Protein AF-A0A5C9EZN9-F1 (afdb_monomer_lite)

Secondary structure (DSSP, 8-state):
--S-EEEEEE-SSEEEEEEE--TTSSEEEEEEEEB-TTSPBP-GGGT-SEEEEEEHHHHHHHHHHHTTSSSEEEEEEEETTEEEEEEEEESSTT---EEEEETTEEEEE-TTHHHHHHHHHHHHHHHHHHHHHS--GGGSSSS--

Sequence (145 aa):
MTDIHEIAFWEDKTALILRSSSRTLPYIFFTSIRKKENGEWEKPSKKEGKVIKIDLKEIICLLEVLQQELEEWRGYHIYKQESTEIYSHWQDKSKTVFVFEIGDYEINLKFPDTKLLALLLDHILLEKIEYATSGSTESKILNDD

Radius of gyration: 17.39 Å; chains: 1; bounding box: 44×39×54 Å

pLDDT: mean 91.31, std 13.07, range [40.94, 98.62]

Foldseek 3Di:
DDQKDWDKDDDPFKIWIWIDPGLQAQWIKIWMWTQDPVRDIFDVVVVGTDIDIAGLVNLVQQLCQLVVVDQKDWDWDADPNDIWIWIWHQPDPVSQWIWTDTRPGIDTDGPPRSVVSNVVSVVSSVSSVVNNVDDPPPPPPPPDD

Structure (mmCIF, N/CA/C/O backbone):
data_AF-A0A5C9EZN9-F1
#
_entry.id   AF-A0A5C9EZN9-F1
#
loop_
_atom_site.group_PDB
_atom_site.id
_atom_site.type_symbol
_atom_site.label_atom_id
_atom_site.label_alt_id
_atom_site.label_comp_id
_atom_site.label_asym_id
_atom_site.label_entity_id
_atom_site.label_seq_id
_atom_site.pdbx_PDB_ins_code
_atom_site.Cartn_x
_atom_site.Cartn_y
_atom_site.Cartn_z
_atom_site.occupancy
_atom_site.B_iso_or_equiv
_atom_site.auth_seq_id
_atom_site.auth_comp_id
_atom_site.auth_asym_id
_atom_site.auth_atom_id
_atom_site.pdbx_PDB_model_num
ATOM 1 N N . MET A 1 1 ? -3.017 5.053 -23.101 1.00 62.22 1 MET A N 1
ATOM 2 C CA . MET A 1 1 ? -2.540 4.846 -21.719 1.00 62.22 1 MET A CA 1
ATOM 3 C C . MET A 1 1 ? -2.371 6.206 -21.072 1.00 62.22 1 MET A C 1
ATOM 5 O O . MET A 1 1 ? -1.922 7.125 -21.749 1.00 62.22 1 MET A O 1
ATOM 9 N N . THR A 1 2 ? -2.833 6.362 -19.838 1.00 76.44 2 THR A N 1
ATOM 10 C CA . THR A 1 2 ? -2.729 7.603 -19.060 1.00 76.44 2 THR A CA 1
ATOM 11 C C . THR A 1 2 ? -1.392 7.626 -18.330 1.00 76.44 2 THR A C 1
ATOM 13 O O . THR A 1 2 ? -0.998 6.602 -17.803 1.00 76.44 2 THR A O 1
ATOM 16 N N . ASP A 1 3 ? -0.711 8.770 -18.262 1.00 86.50 3 ASP A N 1
ATOM 17 C CA . ASP A 1 3 ? 0.573 8.882 -17.538 1.00 86.50 3 ASP A CA 1
ATOM 18 C C . ASP A 1 3 ? 0.403 8.842 -16.005 1.00 86.50 3 ASP A C 1
ATOM 20 O O . ASP A 1 3 ? 1.346 8.604 -15.256 1.00 86.50 3 ASP A O 1
ATOM 24 N N . ILE A 1 4 ? -0.817 9.100 -15.529 1.00 94.06 4 ILE A N 1
ATOM 25 C CA . ILE A 1 4 ? -1.136 9.242 -14.111 1.00 94.06 4 ILE A CA 1
ATOM 26 C C . ILE A 1 4 ? -2.196 8.215 -13.731 1.00 94.06 4 ILE A C 1
ATOM 28 O O . ILE A 1 4 ? -3.212 8.077 -14.416 1.00 94.06 4 ILE A O 1
ATOM 32 N N . HIS A 1 5 ? -1.979 7.558 -12.595 1.00 95.75 5 HIS A N 1
ATOM 33 C CA . HIS A 1 5 ? -2.958 6.701 -11.938 1.00 95.75 5 HIS A CA 1
ATOM 34 C C . HIS A 1 5 ? -3.210 7.212 -10.524 1.00 95.75 5 HIS A C 1
ATOM 36 O O . HIS A 1 5 ? -2.262 7.478 -9.784 1.00 95.75 5 HIS A O 1
ATOM 42 N N . GLU A 1 6 ? -4.478 7.330 -10.143 1.00 97.00 6 GLU A N 1
ATOM 43 C CA . GLU A 1 6 ? -4.879 7.657 -8.779 1.00 97.00 6 GLU A CA 1
ATOM 44 C C . GLU A 1 6 ? -6.148 6.883 -8.422 1.00 97.00 6 GLU A C 1
ATOM 46 O O . GLU A 1 6 ? -7.125 6.906 -9.172 1.00 97.00 6 GLU A O 1
ATOM 51 N N . ILE A 1 7 ? -6.123 6.184 -7.290 1.00 97.56 7 ILE A N 1
ATOM 52 C CA . ILE A 1 7 ? -7.295 5.516 -6.727 1.00 97.56 7 ILE A CA 1
ATOM 53 C C . ILE A 1 7 ? -7.242 5.579 -5.203 1.00 97.56 7 ILE A C 1
ATOM 55 O O . ILE A 1 7 ? -6.163 5.569 -4.611 1.00 97.56 7 ILE A O 1
ATOM 59 N N . ALA A 1 8 ? -8.411 5.638 -4.574 1.00 97.69 8 ALA A N 1
ATOM 60 C CA . ALA A 1 8 ? -8.549 5.639 -3.127 1.00 97.69 8 ALA A CA 1
ATOM 61 C C . ALA A 1 8 ? -9.396 4.446 -2.676 1.00 97.69 8 ALA A C 1
ATOM 63 O O . ALA A 1 8 ? -10.482 4.219 -3.210 1.00 97.69 8 ALA A O 1
ATOM 64 N N . PHE A 1 9 ? -8.895 3.725 -1.679 1.00 98.00 9 PHE A N 1
ATOM 65 C CA . PHE A 1 9 ? -9.578 2.655 -0.963 1.00 98.00 9 PHE A CA 1
ATOM 66 C C . PHE A 1 9 ? -10.041 3.203 0.385 1.00 98.00 9 PHE A C 1
ATOM 68 O O . PHE A 1 9 ? -9.248 3.824 1.099 1.00 98.00 9 PHE A O 1
ATOM 75 N N . TRP A 1 10 ? -11.316 3.012 0.717 1.00 96.50 10 TRP A N 1
ATOM 76 C CA . TRP A 1 10 ? -11.958 3.652 1.865 1.00 96.50 10 TRP A CA 1
ATOM 77 C C . TRP A 1 10 ? -12.545 2.612 2.812 1.00 96.50 10 TRP A C 1
ATOM 79 O O . TRP A 1 10 ? -13.429 1.858 2.424 1.00 96.50 10 TRP A O 1
ATOM 89 N N . GLU A 1 11 ? -12.122 2.664 4.070 1.00 93.56 11 GLU A N 1
ATOM 90 C CA . GLU A 1 11 ? -12.768 1.998 5.199 1.00 93.56 11 GLU A CA 1
ATOM 91 C C . GLU A 1 11 ? -13.486 3.046 6.079 1.00 93.56 11 GLU A C 1
ATOM 93 O O . GLU A 1 11 ? -13.466 4.248 5.802 1.00 93.56 11 GLU A O 1
ATOM 98 N N . ASP A 1 12 ? -14.144 2.620 7.163 1.00 92.44 12 ASP A N 1
ATOM 99 C CA . ASP A 1 12 ? -14.922 3.529 8.031 1.00 92.44 12 ASP A CA 1
ATOM 100 C C . ASP A 1 12 ? -14.063 4.641 8.672 1.00 92.44 12 ASP A C 1
ATOM 102 O O . ASP A 1 12 ? -14.500 5.788 8.826 1.00 92.44 12 ASP A O 1
ATOM 106 N N . LYS A 1 13 ? -12.819 4.303 9.040 1.00 95.44 13 LYS A N 1
ATOM 107 C CA . LYS A 1 13 ? -11.919 5.189 9.797 1.00 95.44 13 LYS A CA 1
ATOM 108 C C . LYS A 1 13 ? -10.582 5.460 9.131 1.00 95.44 13 LYS A C 1
ATOM 110 O O . LYS A 1 13 ? -9.904 6.388 9.563 1.00 95.44 13 LYS A O 1
ATOM 115 N N . THR A 1 14 ? -10.195 4.692 8.123 1.00 97.00 14 THR A N 1
ATOM 116 C CA . THR A 1 14 ? -8.916 4.840 7.425 1.00 97.00 14 THR A CA 1
ATOM 117 C C . THR A 1 14 ? -9.129 4.787 5.922 1.00 97.00 14 THR A C 1
ATOM 119 O O . THR A 1 14 ? -10.108 4.228 5.433 1.00 97.00 14 THR A O 1
ATOM 122 N N . ALA A 1 15 ? -8.240 5.432 5.179 1.00 97.69 15 ALA A N 1
ATOM 123 C CA . ALA A 1 15 ? -8.241 5.382 3.730 1.00 97.69 15 ALA A CA 1
ATOM 124 C C . ALA A 1 15 ? -6.811 5.332 3.212 1.00 97.69 15 ALA A C 1
ATOM 126 O O . ALA A 1 15 ? -5.915 5.959 3.783 1.00 97.69 15 ALA A O 1
ATOM 127 N N . LEU A 1 16 ? -6.630 4.608 2.113 1.00 98.25 16 LEU A N 1
ATOM 128 C CA . LEU A 1 16 ? -5.367 4.450 1.413 1.00 98.25 16 LEU A CA 1
ATOM 129 C C . LEU A 1 16 ? -5.522 4.990 -0.001 1.00 98.25 16 LEU A C 1
ATOM 131 O O . LEU A 1 16 ? -6.366 4.532 -0.765 1.00 98.25 16 LEU A O 1
ATOM 135 N N . ILE A 1 17 ? -4.678 5.941 -0.369 1.00 98.12 17 ILE A N 1
ATOM 136 C CA . ILE A 1 17 ? -4.661 6.542 -1.697 1.00 98.12 17 ILE A CA 1
ATOM 137 C C . ILE A 1 17 ? -3.383 6.091 -2.394 1.00 98.12 17 ILE A C 1
ATOM 139 O O . ILE A 1 17 ? -2.282 6.402 -1.938 1.00 98.12 17 ILE A O 1
ATOM 143 N N . LEU A 1 18 ? -3.532 5.370 -3.503 1.00 98.31 18 LEU A N 1
ATOM 144 C CA . LEU A 1 18 ? -2.443 5.019 -4.408 1.00 98.31 18 LEU A CA 1
ATOM 145 C C . LEU A 1 18 ? -2.326 6.107 -5.468 1.00 98.31 18 LEU A C 1
ATOM 147 O O . LEU A 1 18 ? -3.309 6.423 -6.139 1.00 98.31 18 LEU A O 1
ATOM 151 N N . ARG A 1 19 ? -1.114 6.626 -5.679 1.00 97.88 19 ARG A N 1
ATOM 152 C CA . ARG A 1 19 ? -0.820 7.568 -6.762 1.00 97.88 19 ARG A CA 1
ATOM 153 C C . ARG A 1 19 ? 0.458 7.201 -7.514 1.00 97.88 19 ARG A C 1
ATOM 155 O O . ARG A 1 19 ? 1.547 7.213 -6.946 1.00 97.88 19 ARG A O 1
ATOM 162 N N . SER A 1 20 ? 0.344 6.972 -8.818 1.00 97.12 20 SER A N 1
ATOM 163 C CA . SER A 1 20 ? 1.464 7.005 -9.766 1.00 97.12 20 SER A CA 1
ATOM 164 C C . SER A 1 20 ? 1.412 8.333 -10.513 1.00 97.12 20 SER A C 1
ATOM 166 O O . SER A 1 20 ? 0.474 8.576 -11.266 1.00 97.12 20 SER A O 1
ATOM 168 N N . SER A 1 21 ? 2.377 9.223 -10.275 1.00 93.38 21 SER A N 1
ATOM 169 C CA . SER A 1 21 ? 2.378 10.578 -10.849 1.00 93.38 21 SER A CA 1
ATOM 170 C C . SER A 1 21 ? 2.985 10.678 -12.248 1.00 93.38 21 SER A C 1
ATOM 172 O O . SER A 1 21 ? 2.854 11.725 -12.872 1.00 93.38 21 SER A O 1
ATOM 174 N N . SER A 1 22 ? 3.702 9.645 -12.689 1.00 93.06 22 SER A N 1
ATOM 175 C CA . SER A 1 22 ? 4.206 9.496 -14.055 1.00 93.06 22 SER A CA 1
ATOM 176 C C . SER A 1 22 ? 4.665 8.055 -14.281 1.00 93.06 22 SER A C 1
ATOM 178 O O . SER A 1 22 ? 5.192 7.414 -13.359 1.00 93.06 22 SER A O 1
ATOM 180 N N . ARG A 1 23 ? 4.540 7.568 -15.514 1.00 91.25 23 ARG A N 1
ATOM 181 C CA . ARG A 1 23 ? 5.064 6.268 -15.956 1.00 91.25 23 ARG A CA 1
ATOM 182 C C . ARG A 1 23 ? 6.591 6.202 -15.998 1.00 91.25 23 ARG A C 1
ATOM 184 O O . ARG A 1 23 ? 7.161 5.127 -15.872 1.00 91.25 23 ARG A O 1
ATOM 191 N N . THR A 1 24 ? 7.264 7.347 -16.126 1.00 92.50 24 THR A N 1
ATOM 192 C CA . THR A 1 24 ? 8.737 7.430 -16.224 1.00 92.50 24 THR A CA 1
ATOM 193 C C . THR A 1 24 ? 9.435 7.509 -14.865 1.00 92.50 24 THR A C 1
ATOM 195 O O . THR A 1 24 ? 10.661 7.461 -14.789 1.00 92.50 24 THR A O 1
ATOM 198 N N . LEU A 1 25 ? 8.675 7.615 -13.771 1.00 94.50 25 LEU A N 1
ATOM 199 C CA . LEU A 1 25 ? 9.213 7.598 -12.413 1.00 94.50 25 LEU A CA 1
ATOM 200 C C . LEU A 1 25 ? 9.156 6.171 -11.845 1.00 94.50 25 LEU A C 1
ATOM 202 O O . LEU A 1 25 ? 8.064 5.598 -11.793 1.00 94.50 25 LEU A O 1
ATOM 206 N N . PRO A 1 26 ? 10.272 5.599 -11.347 1.00 96.06 26 PRO A N 1
ATOM 207 C CA . PRO A 1 26 ? 10.350 4.200 -10.911 1.00 96.06 26 PRO A CA 1
ATOM 208 C C . PRO A 1 26 ? 9.792 3.985 -9.491 1.00 96.06 26 PRO A C 1
ATOM 210 O O . PRO A 1 26 ? 10.374 3.274 -8.675 1.00 96.06 26 PRO A O 1
ATOM 213 N N . TYR A 1 27 ? 8.696 4.666 -9.157 1.00 97.00 27 TYR A N 1
ATOM 214 C CA . TYR A 1 27 ? 8.033 4.584 -7.861 1.00 97.00 27 TYR A CA 1
ATOM 215 C C . TYR A 1 27 ? 6.574 5.048 -7.936 1.00 97.00 27 TYR A C 1
ATOM 217 O O . TYR A 1 27 ? 6.179 5.762 -8.863 1.00 97.00 27 TYR A O 1
ATOM 225 N N . ILE A 1 28 ? 5.788 4.671 -6.931 1.00 98.00 28 ILE A N 1
ATOM 226 C CA . ILE A 1 28 ? 4.460 5.224 -6.632 1.00 98.00 28 ILE A CA 1
ATOM 227 C C . ILE A 1 28 ? 4.458 5.878 -5.250 1.00 98.00 28 ILE A C 1
ATOM 229 O O . ILE A 1 28 ? 5.435 5.789 -4.506 1.00 98.00 28 ILE A O 1
ATOM 233 N N . PHE A 1 29 ? 3.351 6.521 -4.896 1.00 97.88 29 PHE A N 1
ATOM 234 C CA . PHE A 1 29 ? 3.073 6.960 -3.538 1.00 97.88 29 PHE A CA 1
ATOM 235 C C . PHE A 1 29 ? 1.860 6.232 -2.978 1.00 97.88 29 PHE A C 1
ATOM 237 O O . PHE A 1 29 ? 0.835 6.126 -3.653 1.00 97.88 29 PHE A O 1
ATOM 244 N N . PHE A 1 30 ? 1.965 5.821 -1.719 1.00 98.00 30 PHE A N 1
ATOM 245 C CA . PHE A 1 30 ? 0.803 5.563 -0.882 1.00 98.00 30 PHE A CA 1
ATOM 246 C C . PHE A 1 30 ? 0.627 6.709 0.099 1.00 98.00 30 PHE A C 1
ATOM 248 O O . PHE A 1 30 ? 1.591 7.182 0.703 1.00 98.00 30 PHE A O 1
ATOM 255 N N . THR A 1 31 ? -0.613 7.153 0.249 1.00 97.50 31 THR A N 1
ATOM 256 C CA . THR A 1 31 ? -1.018 8.097 1.285 1.00 97.50 31 THR A CA 1
ATOM 257 C C . THR A 1 31 ? -2.083 7.450 2.149 1.00 97.50 31 THR A C 1
ATOM 259 O O . THR A 1 31 ? -3.159 7.143 1.644 1.00 97.50 31 THR A O 1
ATOM 262 N N . SER A 1 32 ? -1.800 7.281 3.435 1.00 97.44 32 SER A N 1
ATOM 263 C CA . SER A 1 32 ? -2.783 6.855 4.426 1.00 97.44 32 SER A CA 1
ATOM 264 C C . SER A 1 32 ? -3.299 8.054 5.207 1.00 97.44 32 SER A C 1
ATOM 266 O O . SER A 1 32 ? -2.523 8.910 5.637 1.00 97.44 32 SER A O 1
ATOM 268 N N . ILE A 1 33 ? -4.613 8.116 5.385 1.00 97.50 33 ILE A N 1
ATOM 269 C CA . ILE A 1 33 ? -5.300 9.125 6.197 1.00 97.50 33 ILE A CA 1
ATOM 270 C C . ILE A 1 33 ? -6.312 8.437 7.103 1.00 97.50 33 ILE A C 1
ATOM 272 O O . ILE A 1 33 ? -6.852 7.387 6.752 1.00 97.50 33 ILE A O 1
ATOM 276 N N . ARG A 1 34 ? -6.612 9.046 8.250 1.00 97.12 34 ARG A N 1
ATOM 277 C CA . ARG A 1 34 ? -7.693 8.588 9.131 1.00 97.12 34 ARG A CA 1
ATOM 278 C C . ARG A 1 34 ? -8.747 9.654 9.381 1.00 97.12 34 ARG A C 1
ATOM 280 O O . ARG A 1 34 ? -8.535 10.855 9.194 1.00 97.12 34 ARG A O 1
ATOM 287 N N . LYS A 1 35 ? -9.914 9.190 9.807 1.00 96.19 35 LYS A N 1
ATOM 288 C CA . LYS A 1 35 ? -11.012 10.023 10.276 1.00 96.19 35 LYS A CA 1
ATOM 289 C C . LYS A 1 35 ? -10.731 10.445 11.716 1.00 96.19 35 LYS A C 1
ATOM 291 O O . LYS A 1 35 ? -10.449 9.614 12.575 1.00 96.19 35 LYS A O 1
ATOM 296 N N . LYS A 1 36 ? -10.793 11.746 11.973 1.00 94.69 36 LYS A N 1
ATOM 297 C CA . LYS A 1 36 ? -10.593 12.349 13.293 1.00 94.69 36 LYS A CA 1
ATOM 298 C C . LYS A 1 36 ? -11.824 12.144 14.172 1.00 94.69 36 LYS A C 1
ATOM 300 O O . LYS A 1 36 ? -12.913 11.846 13.685 1.00 94.69 36 LYS A O 1
ATOM 305 N N . GLU A 1 37 ? -11.672 12.404 15.468 1.00 93.31 37 GLU A N 1
ATOM 306 C CA . GLU A 1 37 ? -12.768 12.329 16.448 1.00 93.31 37 GLU A CA 1
ATOM 307 C C . GLU A 1 37 ? -13.953 13.242 16.101 1.00 93.31 37 GLU A C 1
ATOM 309 O O . GLU A 1 37 ? -15.103 12.898 16.357 1.00 93.31 37 GLU A O 1
ATOM 314 N N . ASN A 1 38 ? -13.688 14.385 15.458 1.00 93.00 38 ASN A N 1
ATOM 315 C CA . ASN A 1 38 ? -14.719 15.318 14.998 1.00 93.00 38 ASN A CA 1
ATOM 316 C C . ASN A 1 38 ? -15.442 14.858 13.712 1.00 93.00 38 ASN A C 1
ATOM 318 O O . ASN A 1 38 ? -16.291 15.583 13.197 1.00 93.00 38 ASN A O 1
ATOM 322 N N . GLY A 1 39 ? -15.098 13.685 13.172 1.00 92.19 39 GLY A N 1
ATOM 323 C CA . GLY A 1 39 ? -15.670 13.116 11.954 1.00 92.19 39 GLY A CA 1
ATOM 324 C C . GLY A 1 39 ? -15.051 13.617 10.646 1.00 92.19 39 GLY A C 1
ATOM 325 O O . GLY A 1 39 ? -15.398 13.092 9.587 1.00 92.19 39 GLY A O 1
ATOM 326 N N . GLU A 1 40 ? -14.133 14.586 10.687 1.00 94.88 40 GLU A N 1
ATOM 327 C CA . GLU A 1 40 ? -13.409 15.054 9.504 1.00 94.88 40 GLU A CA 1
ATOM 328 C C . GLU A 1 40 ? -12.257 14.112 9.142 1.00 94.88 40 GLU A C 1
ATOM 330 O O . GLU A 1 40 ? -11.570 13.581 10.011 1.00 94.88 40 GLU A O 1
ATOM 335 N N . TRP A 1 41 ? -11.985 13.958 7.848 1.00 95.88 41 TRP A N 1
ATOM 336 C CA . TRP A 1 41 ? -10.786 13.268 7.381 1.00 95.88 41 TRP A CA 1
ATOM 337 C C . TRP A 1 41 ? -9.543 14.145 7.524 1.00 95.88 41 TRP A C 1
ATOM 339 O O . TRP A 1 41 ? -9.585 15.362 7.297 1.00 95.88 41 TRP A O 1
ATOM 349 N N . GLU A 1 42 ? -8.426 13.516 7.872 1.00 97.06 42 GLU A N 1
ATOM 350 C CA . GLU A 1 42 ? -7.105 14.120 7.756 1.00 97.06 42 GLU A CA 1
ATOM 351 C C . GLU A 1 42 ? -6.828 14.610 6.331 1.00 97.06 42 GLU A C 1
ATOM 353 O O . GLU A 1 42 ? -7.248 14.017 5.335 1.00 97.06 42 GLU A O 1
ATOM 358 N N . LYS A 1 43 ? -6.127 15.741 6.235 1.00 92.69 43 LYS A N 1
ATOM 359 C CA . LYS A 1 43 ? -5.797 16.398 4.972 1.00 92.69 43 LYS A CA 1
ATOM 360 C C . LYS A 1 43 ? -4.280 16.413 4.785 1.00 92.69 43 LYS A C 1
ATOM 362 O O . LYS A 1 43 ? -3.605 17.178 5.481 1.00 92.69 43 LYS A O 1
ATOM 367 N N . PRO A 1 44 ? -3.738 15.705 3.777 1.00 87.25 44 PRO A N 1
ATOM 368 C CA . PRO A 1 44 ? -2.311 15.763 3.450 1.00 87.25 44 PRO A CA 1
ATOM 369 C C . PRO A 1 44 ? -1.802 17.190 3.199 1.00 87.25 44 PRO A C 1
ATOM 371 O O . PRO A 1 44 ? -0.685 17.539 3.575 1.00 87.25 44 PRO A O 1
ATOM 374 N N . SER A 1 45 ? -2.656 18.074 2.666 1.00 86.81 45 SER A N 1
ATOM 375 C CA . SER A 1 45 ? -2.348 19.502 2.476 1.00 86.81 45 SER A CA 1
ATOM 376 C C . SER A 1 45 ? -2.083 20.270 3.777 1.00 86.81 45 SER A C 1
ATOM 378 O O . SER A 1 45 ? -1.447 21.322 3.748 1.00 86.81 45 SER A O 1
ATOM 380 N N . LYS A 1 46 ? -2.535 19.748 4.921 1.00 89.81 46 LYS A N 1
ATOM 381 C CA . LYS A 1 46 ? -2.267 20.277 6.265 1.00 89.81 46 LYS A CA 1
ATOM 382 C C . LYS A 1 46 ? -1.158 19.512 6.999 1.00 89.81 46 LYS A C 1
ATOM 384 O O . LYS A 1 46 ? -0.989 19.725 8.194 1.00 89.81 46 LYS A O 1
ATOM 389 N N . LYS A 1 47 ? -0.382 18.678 6.291 1.00 88.38 47 LYS A N 1
ATOM 390 C CA . LYS A 1 47 ? 0.633 17.767 6.857 1.00 88.38 47 LYS A CA 1
ATOM 391 C C . LYS A 1 47 ? 0.048 16.711 7.805 1.00 88.38 47 LYS A C 1
ATOM 393 O O . LYS A 1 47 ? 0.712 16.296 8.748 1.00 88.38 47 LYS A O 1
ATOM 398 N N . GLU A 1 48 ? -1.193 16.308 7.560 1.00 92.50 48 GLU A N 1
ATOM 399 C CA . GLU A 1 48 ? -1.852 15.209 8.269 1.00 92.50 48 GLU A CA 1
ATOM 400 C C . GLU A 1 48 ? -1.788 13.929 7.421 1.00 92.50 48 GLU A C 1
ATOM 402 O O . GLU A 1 48 ? -1.601 14.007 6.203 1.00 92.50 48 GLU A O 1
ATOM 407 N N . GLY A 1 49 ? -1.962 12.764 8.043 1.00 94.12 49 GLY A N 1
ATOM 408 C CA . GLY A 1 49 ? -1.764 11.479 7.379 1.00 94.12 49 GLY A CA 1
ATOM 409 C C . GLY A 1 49 ? -0.289 11.102 7.227 1.00 94.12 49 GLY A C 1
ATOM 410 O O . GLY A 1 49 ? 0.622 11.775 7.722 1.00 94.12 49 GLY A O 1
ATOM 411 N N . LYS A 1 50 ? -0.047 10.018 6.495 1.00 94.75 50 LYS A N 1
ATOM 412 C CA . LYS A 1 50 ? 1.289 9.501 6.203 1.00 94.75 50 LYS A CA 1
ATOM 413 C C . LYS A 1 50 ? 1.438 9.254 4.712 1.00 94.75 50 LYS A C 1
ATOM 415 O O . LYS A 1 50 ? 0.615 8.575 4.110 1.00 94.75 50 LYS A O 1
ATOM 420 N N . VAL A 1 51 ? 2.500 9.798 4.123 1.00 94.88 51 VAL A N 1
ATOM 421 C CA . VAL A 1 51 ? 2.850 9.582 2.715 1.00 94.88 51 VAL A CA 1
ATOM 422 C C . VAL A 1 51 ? 4.165 8.822 2.658 1.00 94.88 51 VAL A C 1
ATOM 424 O O . VAL A 1 51 ? 5.151 9.257 3.256 1.00 94.88 51 VAL A O 1
ATOM 427 N N . ILE A 1 52 ? 4.188 7.719 1.920 1.00 95.12 52 ILE A N 1
ATOM 428 C CA . ILE A 1 52 ? 5.397 6.947 1.631 1.00 95.12 52 ILE A CA 1
ATOM 429 C C . ILE A 1 52 ? 5.566 6.792 0.125 1.00 95.12 52 ILE A C 1
ATOM 431 O O . ILE A 1 52 ? 4.593 6.727 -0.629 1.00 95.12 52 ILE A O 1
ATOM 435 N N . LYS A 1 53 ? 6.821 6.747 -0.310 1.00 96.62 53 LYS A N 1
ATOM 436 C CA . LYS A 1 53 ? 7.192 6.410 -1.683 1.00 96.62 53 LYS A CA 1
ATOM 437 C C . LYS A 1 53 ? 7.427 4.905 -1.731 1.00 96.62 53 LYS A C 1
ATOM 439 O O . LYS A 1 53 ? 8.154 4.433 -0.882 1.00 96.62 53 LYS A O 1
ATOM 444 N N . ILE A 1 54 ? 6.884 4.184 -2.699 1.00 97.81 54 ILE A N 1
ATOM 445 C CA . ILE A 1 54 ? 7.134 2.745 -2.877 1.00 97.81 54 ILE A CA 1
ATOM 446 C C . ILE A 1 54 ? 7.914 2.548 -4.170 1.00 97.81 54 ILE A C 1
ATOM 448 O O . ILE A 1 54 ? 7.466 3.007 -5.225 1.00 97.81 54 ILE A O 1
ATOM 452 N N . ASP A 1 55 ? 9.078 1.909 -4.095 1.00 96.94 55 ASP A N 1
ATOM 453 C CA . ASP A 1 55 ? 9.881 1.578 -5.276 1.00 96.94 55 ASP A CA 1
ATOM 454 C C . ASP A 1 55 ? 9.414 0.290 -5.981 1.00 96.94 55 ASP A C 1
ATOM 456 O O . ASP A 1 55 ? 8.528 -0.419 -5.510 1.00 96.94 55 ASP A O 1
ATOM 460 N N . LEU A 1 56 ? 9.996 -0.023 -7.144 1.00 97.88 56 LEU A N 1
ATOM 461 C CA . LEU A 1 56 ? 9.589 -1.195 -7.932 1.00 97.88 56 LEU A CA 1
ATOM 462 C C . LEU A 1 56 ? 9.748 -2.527 -7.183 1.00 97.88 56 LEU A C 1
ATOM 464 O O . LEU A 1 56 ? 8.944 -3.432 -7.388 1.00 97.88 56 LEU A O 1
ATOM 468 N N . LYS A 1 57 ? 10.769 -2.666 -6.329 1.00 98.12 57 LYS A N 1
ATOM 469 C CA . LYS A 1 57 ? 11.003 -3.907 -5.576 1.00 98.12 57 LYS A CA 1
ATOM 470 C C . LYS A 1 57 ? 9.976 -4.060 -4.466 1.00 98.12 57 LYS A C 1
ATOM 472 O O . LYS A 1 57 ? 9.482 -5.157 -4.242 1.00 98.12 57 LYS A O 1
ATOM 477 N N . GLU A 1 58 ? 9.625 -2.962 -3.811 1.00 98.38 58 GLU A N 1
ATOM 478 C CA . GLU A 1 58 ? 8.570 -2.947 -2.802 1.00 98.38 58 GLU A CA 1
ATOM 479 C C . GLU A 1 58 ? 7.194 -3.227 -3.427 1.00 98.38 58 GLU A C 1
ATOM 481 O O . GLU A 1 58 ? 6.409 -3.963 -2.836 1.00 98.38 58 GLU A O 1
ATOM 486 N N . ILE A 1 59 ? 6.920 -2.740 -4.649 1.00 98.44 59 ILE A N 1
ATOM 487 C CA . ILE A 1 59 ? 5.709 -3.125 -5.401 1.00 98.44 59 ILE A CA 1
ATOM 488 C C . ILE A 1 59 ? 5.669 -4.643 -5.626 1.00 98.44 59 ILE A C 1
ATOM 490 O O . ILE A 1 59 ? 4.626 -5.251 -5.399 1.00 98.44 59 ILE A O 1
ATOM 494 N N . ILE A 1 60 ? 6.787 -5.257 -6.036 1.00 98.62 60 ILE A N 1
ATOM 495 C CA . ILE A 1 60 ? 6.877 -6.718 -6.206 1.00 98.62 60 ILE A CA 1
ATOM 496 C C . ILE A 1 60 ? 6.559 -7.422 -4.885 1.00 98.62 60 ILE A C 1
ATOM 498 O O . ILE A 1 60 ? 5.688 -8.282 -4.859 1.00 98.62 60 ILE A O 1
ATOM 502 N N . CYS A 1 61 ? 7.182 -7.024 -3.773 1.00 98.62 61 CYS A N 1
ATOM 503 C CA . CYS A 1 61 ? 6.906 -7.641 -2.475 1.00 98.62 61 CYS A CA 1
ATOM 504 C C . CYS A 1 61 ? 5.426 -7.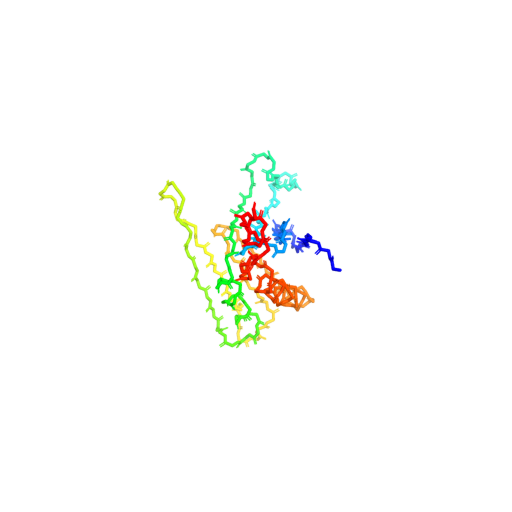549 -2.068 1.00 98.62 61 CYS A C 1
ATOM 506 O O . CYS A 1 61 ? 4.863 -8.522 -1.572 1.00 98.62 61 CYS A O 1
ATOM 508 N N . LEU A 1 62 ? 4.781 -6.403 -2.303 1.00 98.25 62 LEU A N 1
ATOM 509 C CA . LEU A 1 62 ? 3.348 -6.241 -2.043 1.00 98.25 62 LEU A CA 1
ATOM 510 C C . LEU A 1 62 ? 2.496 -7.151 -2.934 1.00 98.25 62 LEU A C 1
ATOM 512 O O . LEU A 1 62 ? 1.518 -7.728 -2.457 1.00 98.25 62 LEU A O 1
ATOM 516 N N . LEU A 1 63 ? 2.861 -7.295 -4.212 1.00 98.56 63 LEU A N 1
ATOM 517 C CA . LEU A 1 63 ? 2.189 -8.205 -5.140 1.00 98.56 63 LEU A CA 1
ATOM 518 C C . LEU A 1 63 ? 2.306 -9.660 -4.686 1.00 98.56 63 LEU A C 1
ATOM 520 O O . LEU A 1 63 ? 1.290 -10.347 -4.675 1.00 98.56 63 LEU A O 1
ATOM 524 N N . GLU A 1 64 ? 3.482 -10.106 -4.248 1.00 98.38 64 GLU A N 1
ATOM 525 C CA . GLU A 1 64 ? 3.693 -11.471 -3.744 1.00 98.38 64 GLU A CA 1
ATOM 526 C C . GLU A 1 64 ? 2.799 -11.775 -2.526 1.00 98.38 64 GLU A C 1
ATOM 528 O O . GLU A 1 64 ? 2.214 -12.855 -2.431 1.00 98.38 64 GLU A O 1
ATOM 533 N N . VAL A 1 65 ? 2.604 -10.809 -1.616 1.00 98.19 65 VAL A N 1
ATOM 534 C CA . VAL A 1 65 ? 1.660 -10.977 -0.495 1.00 98.19 65 VAL A CA 1
ATOM 535 C C . VAL A 1 65 ? 0.212 -10.982 -0.992 1.00 98.19 65 VAL A C 1
ATOM 537 O O . VAL A 1 65 ? -0.563 -11.865 -0.624 1.00 98.19 65 VAL A O 1
ATOM 540 N N . LEU A 1 66 ? -0.183 -10.046 -1.860 1.00 97.56 66 LEU A N 1
ATOM 541 C CA . LEU A 1 66 ? -1.546 -9.968 -2.414 1.00 97.56 66 LEU A CA 1
ATOM 542 C C . LEU A 1 66 ? -1.933 -11.208 -3.235 1.00 97.56 66 LEU A C 1
ATOM 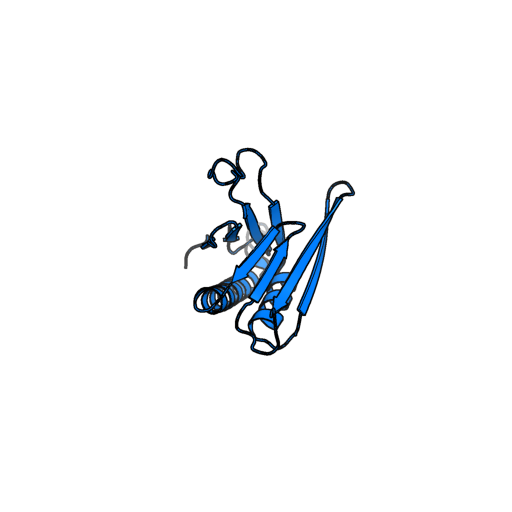544 O O . LEU A 1 66 ? -3.094 -11.619 -3.226 1.00 97.56 66 LEU A O 1
ATOM 548 N N . GLN A 1 67 ? -0.971 -11.806 -3.935 1.00 95.94 67 GLN A N 1
ATOM 549 C CA . GLN A 1 67 ? -1.127 -13.045 -4.700 1.00 95.94 67 GLN A CA 1
ATOM 550 C C . GLN A 1 67 ? -1.008 -14.296 -3.825 1.00 95.94 67 GLN A C 1
ATOM 552 O O . GLN A 1 67 ? -1.294 -15.392 -4.296 1.00 95.94 67 GLN A O 1
ATOM 557 N N . GLN A 1 68 ? -0.723 -14.116 -2.532 1.00 94.50 68 GLN A N 1
ATOM 558 C CA . GLN A 1 68 ? -0.639 -15.164 -1.519 1.00 94.50 68 GLN A CA 1
ATOM 559 C C . GLN A 1 68 ? 0.567 -16.105 -1.667 1.00 94.50 68 GLN A C 1
ATOM 561 O O . GLN A 1 68 ? 0.557 -17.179 -1.056 1.00 94.50 68 GLN A O 1
ATOM 566 N N . GLU A 1 69 ? 1.587 -15.678 -2.413 1.00 96.19 69 GLU A N 1
ATOM 567 C CA . GLU A 1 69 ? 2.883 -16.349 -2.579 1.00 96.19 69 GLU A CA 1
ATOM 568 C C . GLU A 1 69 ? 3.801 -16.107 -1.367 1.00 96.19 69 GLU A C 1
ATOM 570 O O . GLU A 1 69 ? 4.587 -16.973 -0.980 1.00 96.19 69 GLU A O 1
ATOM 575 N N . LEU A 1 70 ? 3.634 -14.960 -0.696 1.00 95.38 70 LEU A N 1
ATOM 576 C CA . LEU A 1 70 ? 4.198 -14.672 0.624 1.00 95.38 70 LEU A CA 1
ATOM 577 C C . LEU A 1 70 ? 3.086 -14.520 1.668 1.00 95.38 70 LEU A C 1
ATOM 579 O O . LEU A 1 70 ? 2.018 -13.971 1.395 1.00 95.38 70 LEU A O 1
ATOM 583 N N . GLU A 1 71 ? 3.338 -14.995 2.890 1.00 94.69 71 GLU A N 1
ATOM 584 C CA . GLU A 1 71 ? 2.405 -14.802 4.010 1.00 94.69 71 GLU A CA 1
ATOM 585 C C . GLU A 1 71 ? 2.363 -13.336 4.453 1.00 94.69 71 GLU A C 1
ATOM 587 O O . GLU A 1 71 ? 1.294 -12.790 4.736 1.00 94.69 71 GLU A O 1
ATOM 592 N N . GLU A 1 72 ? 3.536 -12.705 4.485 1.00 97.31 72 GLU A N 1
ATOM 593 C CA . GLU A 1 72 ? 3.724 -11.336 4.929 1.00 97.31 72 GLU A CA 1
ATOM 594 C C . GLU A 1 72 ? 5.005 -10.718 4.351 1.00 97.31 72 GLU A C 1
ATOM 596 O O . GLU A 1 72 ? 5.931 -11.420 3.937 1.00 97.31 72 GLU A O 1
ATOM 601 N N . TRP A 1 73 ? 5.078 -9.390 4.369 1.00 98.31 73 TRP A N 1
ATOM 602 C CA . TRP A 1 73 ? 6.274 -8.629 4.017 1.00 98.31 73 TRP A CA 1
ATOM 603 C C . TRP A 1 73 ? 6.389 -7.361 4.869 1.00 98.31 73 TRP A C 1
ATOM 605 O O . TRP A 1 73 ? 5.382 -6.707 5.139 1.00 98.31 73 TRP A O 1
ATOM 615 N N . ARG A 1 74 ? 7.623 -7.007 5.262 1.00 97.94 74 ARG A N 1
ATOM 616 C CA . ARG A 1 74 ? 7.968 -5.772 5.986 1.00 97.94 74 ARG A CA 1
ATOM 617 C C . ARG A 1 74 ? 9.045 -4.980 5.245 1.00 97.94 74 ARG A C 1
ATOM 619 O O . ARG A 1 74 ? 10.036 -5.555 4.788 1.00 97.94 74 ARG A O 1
ATOM 626 N N . GLY A 1 75 ? 8.882 -3.663 5.192 1.00 96.69 75 GLY A N 1
ATOM 627 C CA . GLY A 1 75 ? 9.852 -2.694 4.679 1.00 96.69 75 GLY A CA 1
ATOM 628 C C . GLY A 1 75 ? 10.048 -1.532 5.654 1.00 96.69 75 GLY A C 1
ATOM 629 O O . GLY A 1 75 ? 9.184 -1.258 6.482 1.00 96.69 75 GLY A O 1
ATOM 630 N N . TYR A 1 76 ? 11.184 -0.833 5.567 1.00 95.56 76 TYR A N 1
ATOM 631 C CA . TYR A 1 76 ? 11.499 0.284 6.466 1.00 95.56 76 TYR A CA 1
ATOM 632 C C . TYR A 1 76 ? 12.044 1.484 5.700 1.00 95.56 76 TYR A C 1
ATOM 634 O O . TYR A 1 76 ? 13.028 1.383 4.967 1.00 95.56 76 TYR A O 1
ATOM 642 N N . HIS A 1 77 ? 11.431 2.645 5.919 1.00 93.50 77 HIS A N 1
ATOM 643 C CA . HIS A 1 77 ? 11.830 3.924 5.333 1.00 93.50 77 HIS A CA 1
ATOM 644 C C . HIS A 1 77 ? 12.404 4.822 6.420 1.00 93.50 77 HIS A C 1
ATOM 646 O O . HIS A 1 77 ? 11.744 5.063 7.427 1.00 93.50 77 HIS A O 1
ATOM 652 N N . ILE A 1 78 ? 13.622 5.336 6.231 1.00 89.75 78 ILE A N 1
ATOM 653 C CA . ILE A 1 78 ? 14.269 6.238 7.196 1.00 89.75 78 ILE A CA 1
ATOM 654 C C . ILE A 1 78 ? 14.265 7.660 6.642 1.00 89.75 78 ILE A C 1
ATOM 656 O O . ILE A 1 78 ? 14.840 7.932 5.588 1.00 89.75 78 ILE A O 1
ATOM 660 N N . TYR A 1 79 ? 13.669 8.590 7.385 1.00 83.00 79 TYR A N 1
ATOM 661 C CA . TYR A 1 79 ? 13.681 10.013 7.065 1.00 83.00 79 TYR A CA 1
ATOM 662 C C . TYR A 1 79 ? 13.931 10.839 8.326 1.00 83.00 79 TYR A C 1
ATOM 664 O O . TYR A 1 79 ? 13.216 10.706 9.308 1.00 83.00 79 TYR A O 1
ATOM 672 N N . LYS A 1 80 ? 14.954 11.706 8.311 1.00 82.69 80 LYS A N 1
ATOM 673 C CA . LYS A 1 80 ? 15.327 12.564 9.459 1.00 82.69 80 LYS A CA 1
ATOM 674 C C . LYS A 1 80 ? 15.413 11.812 10.803 1.00 82.69 80 LYS A C 1
ATOM 676 O O . LYS A 1 80 ? 15.008 12.345 11.826 1.00 82.69 80 LYS A O 1
ATOM 681 N N . GLN A 1 81 ? 15.991 10.607 10.787 1.00 87.12 81 GLN A N 1
ATOM 682 C CA . GLN A 1 81 ? 16.141 9.701 11.943 1.00 87.12 81 GLN A CA 1
ATOM 683 C C . GLN A 1 81 ? 14.842 9.051 12.446 1.00 87.12 81 GLN A C 1
ATOM 685 O O . GLN A 1 81 ? 14.897 8.226 13.353 1.00 87.12 81 GLN A O 1
ATOM 690 N N . GLU A 1 82 ? 13.699 9.337 11.828 1.00 85.31 82 GLU A N 1
ATOM 691 C CA . GLU A 1 82 ? 12.466 8.592 12.056 1.00 85.31 82 GLU A CA 1
ATOM 692 C C . GLU A 1 82 ? 12.397 7.417 11.079 1.00 85.31 82 GLU A C 1
ATOM 694 O O . GLU A 1 82 ? 12.566 7.583 9.866 1.00 85.31 82 GLU A O 1
ATOM 699 N N . SER A 1 83 ? 12.163 6.219 11.614 1.00 91.81 83 SER A N 1
ATOM 700 C CA . SER A 1 83 ? 11.883 5.025 10.820 1.00 91.81 83 SER A CA 1
ATOM 701 C C . SER A 1 83 ? 10.374 4.844 10.708 1.00 91.81 83 SER A C 1
ATOM 703 O O . SER A 1 83 ? 9.654 4.933 11.698 1.00 91.81 83 SER A O 1
ATOM 705 N N . THR A 1 84 ? 9.892 4.632 9.490 1.00 94.75 84 THR A N 1
ATOM 706 C CA . THR A 1 84 ? 8.510 4.247 9.208 1.00 94.75 84 THR A CA 1
ATOM 707 C C . THR A 1 84 ? 8.519 2.825 8.683 1.00 94.75 84 THR A C 1
ATOM 709 O O . THR A 1 84 ? 9.126 2.562 7.645 1.00 94.75 84 THR A O 1
ATOM 712 N N . GLU A 1 85 ? 7.858 1.931 9.407 1.00 96.81 85 GLU A N 1
ATOM 713 C CA . GLU A 1 85 ? 7.597 0.573 8.947 1.00 96.81 85 GLU A CA 1
ATOM 714 C C . GLU A 1 85 ? 6.450 0.564 7.936 1.00 96.81 85 GLU A C 1
ATOM 716 O O . GLU A 1 85 ? 5.490 1.332 8.044 1.00 96.81 85 GLU A O 1
ATOM 721 N N . ILE A 1 86 ? 6.586 -0.311 6.951 1.00 97.75 86 ILE A N 1
ATOM 722 C CA . ILE A 1 86 ? 5.550 -0.702 6.011 1.00 97.75 86 ILE A CA 1
ATOM 723 C C . ILE A 1 86 ? 5.344 -2.190 6.236 1.00 97.75 86 ILE A C 1
ATOM 725 O O . ILE A 1 86 ? 6.308 -2.951 6.137 1.00 97.75 86 ILE A O 1
ATOM 729 N N . TYR A 1 87 ? 4.123 -2.611 6.529 1.00 98.31 87 TYR A N 1
ATOM 730 C CA . TYR A 1 87 ? 3.824 -4.011 6.801 1.00 98.31 87 TYR A CA 1
ATOM 731 C C . TYR A 1 87 ? 2.583 -4.442 6.026 1.00 98.31 87 TYR A C 1
ATOM 733 O O . TYR A 1 87 ? 1.580 -3.739 5.982 1.00 98.31 87 TYR A O 1
ATOM 741 N N . SER A 1 88 ? 2.671 -5.581 5.346 1.00 97.81 88 SER A N 1
ATOM 742 C CA . SER A 1 88 ? 1.561 -6.161 4.595 1.00 97.81 88 SER A CA 1
ATOM 743 C C . SER A 1 88 ? 1.433 -7.635 4.917 1.00 97.81 88 SER A C 1
ATOM 745 O O . SER A 1 88 ? 2.426 -8.362 4.827 1.00 97.81 88 SER A O 1
ATOM 747 N N . HIS A 1 89 ? 0.226 -8.088 5.228 1.00 98.12 89 HIS A N 1
ATOM 748 C CA . HIS A 1 89 ? -0.056 -9.493 5.504 1.00 98.12 89 HIS A CA 1
ATOM 749 C C . HIS A 1 89 ? -1.542 -9.805 5.300 1.00 98.12 89 HIS A C 1
ATOM 751 O O . HIS A 1 89 ? -2.373 -8.915 5.130 1.00 98.12 89 HIS A O 1
ATOM 757 N N . TRP A 1 90 ? -1.900 -11.085 5.340 1.00 97.25 90 TRP A N 1
ATOM 758 C CA . TRP A 1 90 ? -3.298 -11.495 5.487 1.00 97.25 90 TRP A CA 1
ATOM 759 C C . TRP A 1 90 ? -3.628 -11.685 6.970 1.00 97.25 90 TRP A C 1
ATOM 761 O O . TRP A 1 90 ? -2.818 -12.232 7.717 1.00 97.25 90 TRP A O 1
ATOM 771 N N . GLN A 1 91 ? -4.804 -11.231 7.414 1.00 92.44 91 GLN A N 1
ATOM 772 C CA . GLN A 1 91 ? -5.189 -11.261 8.835 1.00 92.44 91 GLN A CA 1
ATOM 773 C C . GLN A 1 91 ? -5.236 -12.686 9.410 1.00 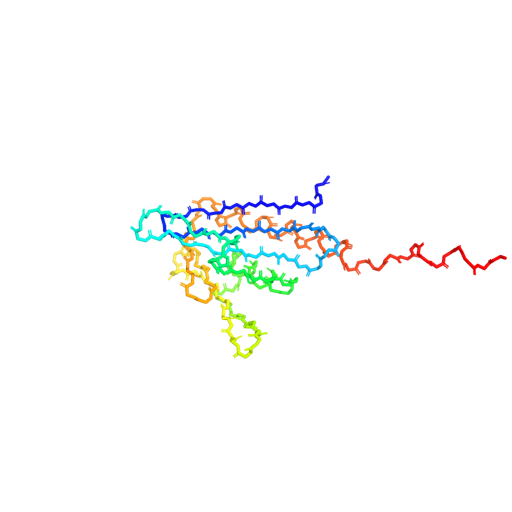92.44 91 GLN A C 1
ATOM 775 O O . GLN A 1 91 ? -4.925 -12.911 10.578 1.00 92.44 91 GLN A O 1
ATOM 780 N N . ASP A 1 92 ? -5.652 -13.653 8.596 1.00 87.50 92 ASP A N 1
ATOM 781 C CA . ASP A 1 92 ? -5.795 -15.041 9.001 1.00 87.50 92 ASP A CA 1
ATOM 782 C C . ASP A 1 92 ? -5.519 -16.011 7.842 1.00 87.50 92 ASP A C 1
ATOM 784 O O . ASP A 1 92 ? -5.309 -15.632 6.686 1.00 87.50 92 ASP A O 1
ATOM 788 N N . LYS A 1 93 ? -5.575 -17.310 8.153 1.00 83.88 93 LYS A N 1
ATOM 789 C CA . LYS A 1 93 ? -5.422 -18.385 7.163 1.00 83.88 93 LYS A CA 1
ATOM 790 C C . LYS A 1 93 ? -6.551 -18.440 6.132 1.00 83.88 93 LYS A C 1
ATOM 792 O O . LYS A 1 93 ? -6.377 -19.097 5.111 1.00 83.88 93 LYS A O 1
ATOM 797 N N . SER A 1 94 ? -7.696 -17.802 6.395 1.00 86.06 94 SER A N 1
ATOM 798 C CA . SER A 1 94 ? -8.784 -17.698 5.417 1.00 86.06 94 SER A CA 1
ATOM 799 C C . SER A 1 94 ? -8.434 -16.731 4.286 1.00 86.06 94 SER A C 1
ATOM 801 O O . SER A 1 94 ? -9.046 -16.817 3.223 1.00 86.06 94 SER A O 1
ATOM 803 N N . LYS A 1 95 ? -7.433 -15.856 4.490 1.00 87.06 95 LYS A N 1
ATOM 804 C CA . LYS A 1 95 ? -6.918 -14.902 3.497 1.00 87.06 95 LYS A CA 1
ATOM 805 C C . LYS A 1 95 ? -8.050 -14.089 2.857 1.00 87.06 95 LYS A C 1
ATOM 807 O O . LYS A 1 95 ? -8.123 -13.921 1.642 1.00 87.06 95 LYS A O 1
ATOM 812 N N . THR A 1 96 ? -8.965 -13.613 3.702 1.00 92.06 96 THR A N 1
ATOM 813 C CA . THR A 1 96 ? -10.132 -12.810 3.297 1.00 92.06 96 THR A CA 1
ATOM 814 C C . THR A 1 96 ? -9.935 -11.313 3.515 1.00 92.06 96 THR A C 1
ATOM 816 O O . THR A 1 96 ? -10.543 -10.509 2.806 1.00 92.06 96 THR A O 1
ATOM 819 N N . VAL A 1 97 ? -9.077 -10.944 4.469 1.00 96.75 97 VAL A N 1
ATOM 820 C CA . VAL A 1 97 ? -8.741 -9.560 4.813 1.00 96.75 97 VAL A CA 1
ATOM 821 C C . VAL A 1 97 ? -7.242 -9.365 4.641 1.00 96.75 97 VAL A C 1
ATOM 823 O O . VAL A 1 97 ? -6.446 -9.986 5.348 1.00 96.75 97 VAL A O 1
ATOM 826 N N . PHE A 1 98 ? -6.871 -8.532 3.676 1.00 97.94 98 PHE A N 1
ATOM 827 C CA . PHE A 1 98 ? -5.506 -8.061 3.497 1.00 97.94 98 PHE A CA 1
ATOM 828 C C . PHE A 1 98 ? -5.311 -6.828 4.372 1.00 97.94 98 PHE A C 1
ATOM 830 O O . PHE A 1 98 ? -6.073 -5.866 4.267 1.00 97.94 98 PHE A O 1
ATOM 837 N N . VAL A 1 99 ? -4.301 -6.870 5.223 1.00 98.12 99 VAL A N 1
ATOM 838 C CA . VAL A 1 99 ? -3.935 -5.788 6.127 1.00 98.12 99 VAL A CA 1
ATOM 839 C C . VAL A 1 99 ? -2.728 -5.079 5.534 1.00 98.12 99 VAL A C 1
ATOM 841 O O . VAL A 1 99 ? -1.744 -5.723 5.156 1.00 98.12 99 VAL A O 1
ATOM 844 N N . PHE A 1 100 ? -2.814 -3.756 5.431 1.00 98.12 100 PHE A N 1
ATOM 845 C CA . PHE A 1 100 ? -1.698 -2.920 5.018 1.00 98.12 100 PHE A CA 1
ATOM 846 C C . PHE A 1 100 ? -1.476 -1.791 6.013 1.00 98.12 100 PHE A C 1
ATOM 848 O O . PHE A 1 100 ? -2.374 -0.989 6.278 1.00 98.12 100 PHE A O 1
ATOM 855 N N . GLU A 1 101 ? -0.260 -1.728 6.534 1.00 98.06 101 GLU A N 1
ATOM 856 C CA . GLU A 1 101 ? 0.148 -0.821 7.590 1.00 98.06 101 GLU A CA 1
ATOM 857 C C . GLU A 1 101 ? 1.281 0.092 7.124 1.00 98.06 101 GLU A C 1
ATOM 859 O O . GLU A 1 101 ? 2.232 -0.334 6.462 1.00 98.06 101 GLU A O 1
ATOM 864 N N . ILE A 1 102 ? 1.182 1.368 7.495 1.00 96.69 102 ILE A N 1
ATOM 865 C CA . ILE A 1 102 ? 2.207 2.384 7.260 1.00 96.69 102 ILE A CA 1
ATOM 866 C C . ILE A 1 102 ? 2.391 3.180 8.552 1.00 96.69 102 ILE A C 1
ATOM 868 O O . ILE A 1 102 ? 1.651 4.130 8.822 1.00 96.69 102 ILE A O 1
ATOM 872 N N . GLY A 1 103 ? 3.391 2.822 9.355 1.00 94.94 103 GLY A N 1
ATOM 873 C CA . GLY A 1 103 ? 3.525 3.354 10.712 1.00 94.94 103 GLY A CA 1
ATOM 874 C C . GLY A 1 103 ? 2.302 3.005 11.567 1.00 94.94 103 GLY A C 1
ATOM 875 O O . GLY A 1 103 ? 1.982 1.839 11.725 1.00 94.94 103 GLY A O 1
ATOM 876 N N . ASP A 1 104 ? 1.611 4.010 12.112 1.00 94.94 104 ASP A N 1
ATOM 877 C CA . ASP A 1 104 ? 0.411 3.836 12.947 1.00 94.94 104 ASP A CA 1
ATOM 878 C C . ASP A 1 104 ? -0.913 3.787 12.156 1.00 94.94 104 ASP A C 1
ATOM 880 O O . ASP A 1 104 ? -1.993 3.820 12.749 1.00 94.94 104 ASP A O 1
ATOM 884 N N . TYR A 1 105 ? -0.851 3.741 10.822 1.00 96.94 105 TYR A N 1
ATOM 885 C CA . TYR A 1 105 ? -2.026 3.673 9.953 1.00 96.94 105 TYR A CA 1
ATOM 886 C C . TYR A 1 105 ? -2.236 2.250 9.459 1.00 96.94 105 TYR A C 1
ATOM 888 O O . TYR A 1 105 ? -1.384 1.744 8.740 1.00 96.94 105 TYR A O 1
ATOM 896 N N . GLU A 1 106 ? -3.395 1.666 9.752 1.00 97.19 106 GLU A N 1
ATOM 897 C CA . GLU A 1 106 ? -3.816 0.346 9.271 1.00 97.19 106 GLU A CA 1
ATOM 898 C C . GLU A 1 106 ? -5.032 0.488 8.344 1.00 97.19 106 GLU A C 1
ATOM 900 O O . GLU A 1 106 ? -5.992 1.207 8.651 1.00 97.19 106 GLU A O 1
ATOM 905 N N . ILE A 1 107 ? -5.016 -0.207 7.208 1.00 97.62 107 ILE A N 1
ATOM 906 C CA . ILE A 1 107 ? -6.203 -0.407 6.376 1.00 97.62 107 ILE A CA 1
ATOM 907 C C . ILE A 1 107 ? -6.448 -1.895 6.143 1.00 97.62 107 ILE A C 1
ATOM 909 O O . ILE A 1 107 ? -5.533 -2.656 5.830 1.00 97.62 107 ILE A O 1
ATOM 913 N N . ASN A 1 108 ? -7.716 -2.281 6.263 1.00 97.44 108 ASN A N 1
ATOM 914 C CA . ASN A 1 108 ? -8.185 -3.642 6.071 1.00 97.44 108 ASN A CA 1
ATOM 915 C C . ASN A 1 108 ? -8.946 -3.721 4.755 1.00 97.44 108 ASN A C 1
ATOM 917 O O . ASN A 1 108 ? -10.081 -3.269 4.663 1.00 97.44 108 ASN A O 1
ATOM 921 N N . LEU A 1 109 ? -8.324 -4.298 3.734 1.00 97.62 109 LEU A N 1
ATOM 922 C CA . LEU A 1 109 ? -8.923 -4.452 2.416 1.00 97.62 109 LEU A CA 1
ATOM 923 C C . LEU A 1 109 ? -9.539 -5.841 2.278 1.00 97.62 109 LEU A C 1
ATOM 925 O O . LEU A 1 109 ? -8.920 -6.863 2.582 1.00 97.62 109 LEU A O 1
ATOM 929 N N . LYS A 1 110 ? -10.765 -5.883 1.765 1.00 96.56 110 LYS A N 1
ATOM 930 C CA . LYS A 1 110 ? -11.483 -7.117 1.421 1.00 96.56 110 LYS A CA 1
ATOM 931 C C . LYS A 1 110 ? -11.721 -7.173 -0.081 1.00 96.56 110 LYS A C 1
ATOM 933 O O . LYS A 1 110 ? -11.442 -6.223 -0.806 1.00 96.56 110 LYS A O 1
ATOM 938 N N . PHE A 1 111 ? -12.251 -8.285 -0.575 1.00 96.31 111 PHE A N 1
ATOM 939 C CA . PHE A 1 111 ? -12.786 -8.312 -1.935 1.00 96.31 111 PHE A CA 1
ATOM 940 C C . PHE A 1 111 ? -13.929 -7.277 -2.072 1.00 96.31 111 PHE A C 1
ATOM 942 O O . PHE A 1 111 ? -14.796 -7.250 -1.194 1.00 96.31 1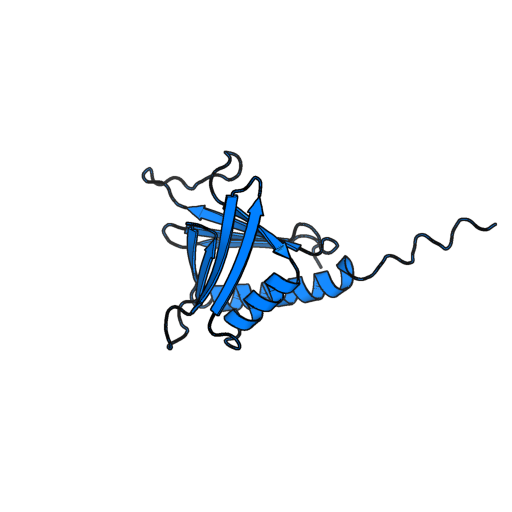11 PHE A O 1
ATOM 949 N N . PRO A 1 112 ? -13.984 -6.464 -3.149 1.00 96.94 112 PRO A N 1
ATOM 950 C CA . PRO A 1 112 ? -13.154 -6.513 -4.363 1.00 96.94 112 PRO A CA 1
ATOM 951 C C . PRO A 1 112 ? -11.863 -5.675 -4.329 1.00 96.94 112 PRO A C 1
ATOM 953 O O . PRO A 1 112 ? -11.042 -5.809 -5.238 1.00 96.94 112 PRO A O 1
ATOM 956 N N . ASP A 1 113 ? -11.659 -4.847 -3.308 1.00 97.94 113 ASP A N 1
ATOM 957 C CA . ASP A 1 113 ? -10.548 -3.892 -3.218 1.00 97.94 113 ASP A CA 1
ATOM 958 C C . ASP A 1 113 ? -9.174 -4.557 -3.266 1.00 97.94 113 ASP A C 1
ATOM 960 O O . ASP A 1 113 ? -8.287 -4.081 -3.973 1.00 97.94 113 ASP A O 1
ATOM 964 N N . THR A 1 114 ? -9.006 -5.710 -2.614 1.00 97.38 114 THR A N 1
ATOM 965 C CA . THR A 1 114 ? -7.754 -6.486 -2.691 1.00 97.38 114 THR A CA 1
ATOM 966 C C . THR A 1 114 ? -7.422 -6.907 -4.118 1.00 97.38 114 THR A C 1
ATOM 968 O O . THR A 1 114 ? -6.276 -6.797 -4.557 1.00 97.38 114 THR A O 1
ATOM 971 N N . LYS A 1 115 ? -8.431 -7.347 -4.881 1.00 97.94 115 LYS A N 1
ATOM 972 C CA . LYS A 1 115 ? -8.244 -7.756 -6.275 1.00 97.94 115 LYS A CA 1
ATOM 973 C C . LYS A 1 115 ? -7.926 -6.558 -7.162 1.00 97.94 115 LYS A C 1
ATOM 975 O O . LYS A 1 115 ? -7.072 -6.672 -8.040 1.00 97.94 115 LYS A O 1
ATOM 980 N N . LEU A 1 116 ? -8.590 -5.429 -6.932 1.00 98.44 116 LEU A N 1
ATOM 981 C CA . LEU A 1 116 ? -8.337 -4.196 -7.668 1.00 98.44 116 LEU A CA 1
ATOM 982 C C . LEU A 1 116 ? -6.931 -3.652 -7.392 1.00 98.44 116 LEU A C 1
ATOM 984 O O . LEU A 1 116 ? -6.230 -3.303 -8.338 1.00 98.44 116 LEU A O 1
ATOM 988 N N . LEU A 1 117 ? -6.498 -3.639 -6.129 1.00 98.44 117 LEU A N 1
ATOM 989 C CA . LEU A 1 117 ? -5.150 -3.226 -5.744 1.00 98.44 117 LEU A CA 1
ATOM 990 C C . LEU A 1 117 ? -4.088 -4.095 -6.427 1.00 98.44 117 LEU A C 1
ATOM 992 O O . LEU A 1 117 ? -3.160 -3.553 -7.018 1.00 98.44 117 LEU A O 1
ATOM 996 N N . ALA A 1 118 ? -4.253 -5.422 -6.410 1.00 98.38 118 ALA A N 1
ATOM 997 C CA . ALA A 1 118 ? -3.321 -6.341 -7.061 1.00 98.38 118 ALA A CA 1
ATOM 998 C C . ALA A 1 118 ? -3.226 -6.100 -8.577 1.00 98.38 118 ALA A C 1
ATOM 1000 O O . ALA A 1 118 ? -2.129 -5.976 -9.111 1.00 98.38 118 ALA A O 1
ATOM 1001 N N . LEU A 1 119 ? -4.367 -5.981 -9.267 1.00 98.38 119 LEU A N 1
ATOM 1002 C CA . LEU A 1 119 ? -4.393 -5.704 -10.710 1.00 98.38 119 LEU A CA 1
ATOM 1003 C C . LEU A 1 119 ? -3.761 -4.349 -11.049 1.00 98.38 119 LEU A C 1
ATOM 1005 O O . LEU A 1 119 ? -3.068 -4.224 -12.056 1.00 98.38 119 LEU A O 1
ATOM 1009 N N . LEU A 1 120 ? -3.998 -3.334 -10.218 1.00 98.00 120 LEU A N 1
ATOM 1010 C CA . LEU A 1 120 ? -3.460 -1.999 -10.441 1.00 98.00 120 LEU A CA 1
ATOM 1011 C C . LEU A 1 120 ? -1.950 -1.941 -10.193 1.00 98.00 120 LEU A C 1
ATOM 1013 O O . LEU A 1 120 ? -1.238 -1.316 -10.974 1.00 98.00 120 LEU A O 1
ATOM 1017 N N . LEU A 1 121 ? -1.457 -2.585 -9.132 1.00 98.38 121 LEU A N 1
ATOM 1018 C CA . LEU A 1 121 ? -0.025 -2.662 -8.849 1.00 98.38 121 LEU A CA 1
ATOM 1019 C C . LEU A 1 121 ? 0.726 -3.426 -9.943 1.00 98.38 121 LEU A C 1
ATOM 1021 O O . LEU A 1 121 ? 1.787 -2.965 -10.351 1.00 98.38 121 LEU A O 1
ATOM 1025 N N . ASP A 1 122 ? 0.164 -4.523 -10.454 1.00 98.38 122 ASP A N 1
ATOM 1026 C CA . ASP A 1 122 ? 0.742 -5.295 -11.561 1.00 98.38 122 ASP A CA 1
ATOM 1027 C C . ASP A 1 122 ? 0.825 -4.459 -12.849 1.00 98.38 122 ASP A C 1
ATOM 1029 O O . ASP A 1 122 ? 1.902 -4.301 -13.426 1.00 98.38 122 ASP A O 1
ATOM 1033 N N . HIS A 1 123 ? -0.282 -3.806 -13.230 1.00 97.25 123 HIS A N 1
ATOM 1034 C CA . HIS A 1 123 ? -0.317 -2.876 -14.367 1.00 97.25 123 HIS A CA 1
ATOM 1035 C C . HIS A 1 123 ? 0.743 -1.774 -14.239 1.00 97.25 123 HIS A C 1
ATOM 1037 O O . HIS A 1 123 ? 1.525 -1.542 -15.161 1.00 97.25 123 HIS A O 1
ATOM 1043 N N . ILE A 1 124 ? 0.797 -1.104 -13.083 1.00 97.31 124 ILE A N 1
ATOM 1044 C CA . ILE A 1 124 ? 1.741 -0.007 -12.845 1.00 97.31 124 ILE A CA 1
ATOM 1045 C C . ILE A 1 124 ? 3.189 -0.511 -12.830 1.00 97.31 124 ILE A C 1
ATOM 1047 O O . ILE A 1 124 ? 4.080 0.188 -13.314 1.00 97.31 124 ILE A O 1
ATOM 1051 N N . LEU A 1 125 ? 3.450 -1.693 -12.271 1.00 97.81 125 LEU A N 1
ATOM 1052 C CA . LEU A 1 125 ? 4.785 -2.281 -12.244 1.00 97.81 125 LEU A CA 1
ATOM 1053 C C . LEU A 1 125 ? 5.296 -2.522 -13.665 1.00 97.81 125 LEU A C 1
ATOM 1055 O O . LEU A 1 125 ? 6.400 -2.083 -13.984 1.00 97.81 125 LEU A O 1
ATOM 1059 N N . LEU A 1 126 ? 4.492 -3.167 -14.515 1.00 96.50 126 LEU A N 1
ATOM 1060 C CA . LEU A 1 126 ? 4.848 -3.433 -15.910 1.00 96.50 126 LEU A CA 1
ATOM 1061 C C . LEU A 1 126 ? 5.101 -2.135 -16.680 1.00 96.50 126 LEU A C 1
ATOM 1063 O O . LEU A 1 126 ? 6.125 -2.006 -17.349 1.00 96.50 126 LEU A O 1
ATOM 1067 N N . GLU A 1 127 ? 4.222 -1.146 -16.514 1.00 95.31 127 GLU A N 1
ATOM 1068 C CA . GLU A 1 127 ? 4.385 0.175 -17.119 1.00 95.31 127 GLU A CA 1
ATOM 1069 C C . GLU A 1 127 ? 5.704 0.837 -16.679 1.00 95.31 127 GLU A C 1
ATOM 1071 O O . GLU A 1 127 ? 6.469 1.338 -17.504 1.00 95.31 127 GLU A O 1
ATOM 1076 N N . LYS A 1 128 ? 6.020 0.821 -15.381 1.00 94.94 128 LYS A N 1
ATOM 1077 C CA . LYS A 1 128 ? 7.256 1.428 -14.872 1.00 94.94 128 LYS A CA 1
ATOM 1078 C C . LYS A 1 128 ? 8.503 0.659 -15.285 1.00 94.94 128 LYS A C 1
ATOM 1080 O O . LYS A 1 128 ? 9.536 1.284 -15.512 1.00 94.94 128 LYS A O 1
ATOM 1085 N N . ILE A 1 129 ? 8.436 -0.665 -15.398 1.00 95.38 129 ILE A N 1
ATOM 1086 C CA . ILE A 1 129 ? 9.532 -1.453 -15.967 1.00 95.38 129 ILE A CA 1
ATOM 1087 C C . ILE A 1 129 ? 9.781 -0.996 -17.407 1.00 95.38 129 ILE A C 1
ATOM 1089 O O . ILE A 1 129 ? 10.921 -0.684 -17.742 1.00 95.38 129 ILE A O 1
ATOM 1093 N N . GLU A 1 130 ? 8.736 -0.866 -18.225 1.00 94.00 130 GLU A N 1
ATOM 1094 C CA . GLU A 1 130 ? 8.867 -0.417 -19.613 1.00 94.00 130 GLU A CA 1
ATOM 1095 C C . GLU A 1 130 ? 9.459 0.995 -19.705 1.00 94.00 130 GLU A C 1
ATOM 1097 O O . GLU A 1 130 ? 10.470 1.182 -20.374 1.00 94.00 130 GLU A O 1
ATOM 1102 N N . TYR A 1 131 ? 8.880 1.979 -19.009 1.00 93.25 131 TYR A N 1
ATOM 1103 C CA . TYR A 1 131 ? 9.177 3.395 -19.260 1.00 93.25 131 TYR A CA 1
ATOM 1104 C C . TYR A 1 131 ? 10.176 4.040 -18.295 1.00 93.25 131 TYR A C 1
ATOM 1106 O O . TYR A 1 131 ? 10.806 5.034 -18.658 1.00 93.25 131 TYR A O 1
ATOM 1114 N N . ALA A 1 132 ? 10.321 3.536 -17.067 1.00 92.94 132 ALA A N 1
ATOM 1115 C CA . ALA A 1 132 ? 11.226 4.110 -16.066 1.00 92.94 132 ALA A CA 1
ATOM 1116 C C . ALA A 1 132 ? 12.586 3.395 -15.998 1.00 92.94 132 ALA A C 1
ATOM 1118 O O . ALA A 1 132 ? 13.494 3.885 -15.325 1.00 92.94 132 ALA A O 1
ATOM 1119 N N . THR A 1 133 ? 12.741 2.248 -16.675 1.00 89.56 133 THR A N 1
ATOM 1120 C CA .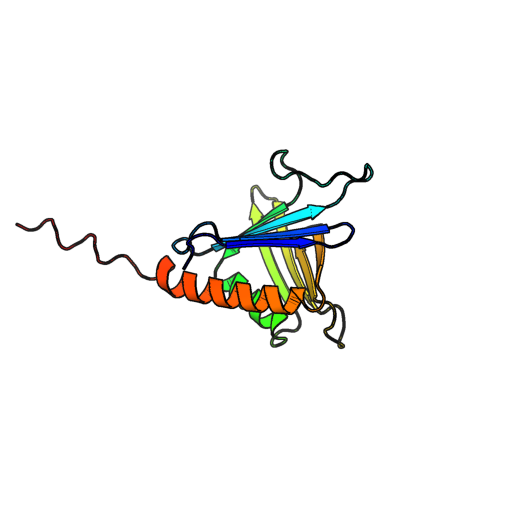 THR A 1 133 ? 14.015 1.502 -16.729 1.00 89.56 133 THR A CA 1
ATOM 1121 C C . THR A 1 133 ? 14.652 1.467 -18.119 1.00 89.56 133 THR A C 1
ATOM 1123 O O . THR A 1 133 ? 15.845 1.184 -18.236 1.00 89.56 133 THR A O 1
ATOM 1126 N N . SER A 1 134 ? 13.916 1.840 -19.171 1.00 79.12 134 SER A N 1
ATOM 1127 C CA . SER A 1 134 ? 14.495 2.092 -20.488 1.00 79.12 134 SER A CA 1
ATOM 1128 C C . SER A 1 134 ? 15.227 3.439 -20.483 1.00 79.12 134 SER A C 1
ATOM 1130 O O . SER A 1 134 ? 14.600 4.498 -20.434 1.00 79.12 134 SER A O 1
ATOM 1132 N N . GLY A 1 135 ? 16.561 3.430 -20.536 1.00 61.25 135 GLY A N 1
ATOM 1133 C CA . GLY A 1 135 ? 17.322 4.654 -20.785 1.00 61.25 135 GLY A CA 1
ATOM 1134 C C . GLY A 1 135 ? 16.938 5.227 -22.149 1.00 61.25 135 GLY A C 1
ATOM 1135 O O . GLY A 1 135 ? 17.025 4.527 -23.159 1.00 61.25 135 GLY A O 1
ATOM 1136 N N . SER A 1 136 ? 16.505 6.486 -22.203 1.00 58.22 136 SER A N 1
ATOM 1137 C CA . SER A 1 136 ? 16.256 7.174 -23.467 1.00 58.22 136 SER A CA 1
ATOM 1138 C C . SER A 1 136 ? 17.558 7.215 -24.271 1.00 58.22 136 SER A C 1
ATOM 1140 O O . SER A 1 136 ? 18.485 7.961 -23.969 1.00 58.22 136 SER A O 1
ATOM 1142 N N . THR A 1 137 ? 17.635 6.383 -25.310 1.00 53.62 137 THR A N 1
ATOM 1143 C CA . THR A 1 137 ? 18.762 6.369 -26.261 1.00 53.62 137 THR A CA 1
ATOM 1144 C C . THR A 1 137 ? 18.703 7.589 -27.203 1.00 53.62 137 THR A C 1
ATOM 1146 O O . THR A 1 137 ? 19.641 7.868 -27.941 1.00 53.62 137 THR A O 1
ATOM 1149 N N . GLU A 1 138 ? 17.623 8.374 -27.144 1.00 52.62 138 GLU A N 1
ATOM 1150 C CA . GLU A 1 138 ? 17.324 9.480 -28.063 1.00 52.62 138 GLU A CA 1
ATOM 1151 C C . GLU A 1 138 ? 18.137 10.772 -27.852 1.00 52.62 138 GLU A C 1
ATOM 1153 O O . GLU A 1 138 ? 17.965 11.721 -28.609 1.00 52.62 138 GLU A O 1
ATOM 1158 N N . SER A 1 139 ? 19.065 10.843 -26.891 1.00 46.69 139 SER A N 1
ATOM 1159 C CA . SER A 1 139 ? 19.878 12.054 -26.656 1.00 46.69 139 SER A CA 1
ATOM 1160 C C . SER A 1 139 ? 21.325 11.989 -27.169 1.00 46.69 139 SER A C 1
ATOM 1162 O O . SER A 1 139 ? 22.106 12.896 -26.885 1.00 46.69 139 SER A O 1
ATOM 1164 N N . LYS A 1 140 ? 21.709 10.966 -27.953 1.00 42.16 140 LYS A N 1
ATOM 1165 C CA . LYS A 1 140 ? 23.091 10.808 -28.464 1.00 42.16 140 LYS A CA 1
ATOM 1166 C C . LYS A 1 140 ? 23.276 10.769 -29.991 1.00 42.16 140 LYS A C 1
ATOM 1168 O O . LYS A 1 140 ? 24.370 10.440 -30.428 1.00 42.16 140 LYS A O 1
ATOM 1173 N N . ILE A 1 141 ? 22.275 11.128 -30.803 1.00 48.56 141 ILE A N 1
ATOM 1174 C CA . ILE A 1 141 ? 22.396 11.080 -32.285 1.00 48.56 141 ILE A CA 1
ATOM 1175 C C . ILE A 1 141 ? 22.364 12.475 -32.955 1.00 48.56 141 ILE A C 1
ATOM 1177 O O . ILE A 1 141 ? 22.341 12.575 -34.170 1.00 48.56 141 ILE A O 1
ATOM 1181 N N . LEU A 1 142 ? 22.409 13.587 -32.212 1.00 45.84 142 LEU A N 1
ATOM 1182 C CA . LEU A 1 142 ? 22.333 14.931 -32.822 1.00 45.84 142 LEU A CA 1
ATOM 1183 C C . LEU A 1 142 ? 23.402 15.910 -32.322 1.00 45.84 142 LEU A C 1
ATOM 1185 O O . LEU A 1 142 ? 23.059 17.035 -31.989 1.00 45.84 142 LEU A O 1
ATOM 1189 N N . ASN A 1 143 ? 24.672 15.499 -32.231 1.00 47.00 143 ASN A N 1
ATOM 1190 C CA . ASN A 1 143 ? 25.795 16.436 -32.031 1.00 47.00 143 ASN A CA 1
ATOM 1191 C C .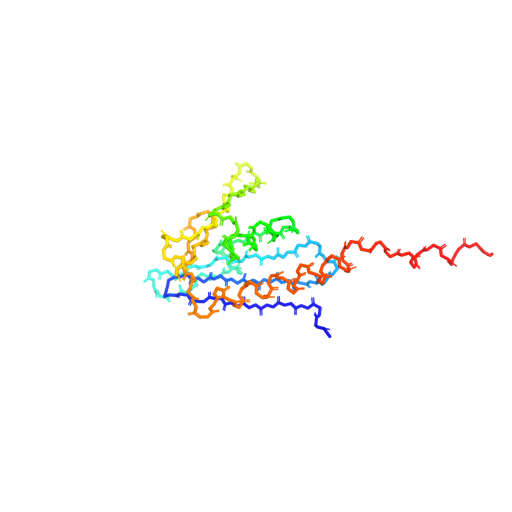 ASN A 1 143 ? 27.137 15.858 -32.530 1.00 47.00 143 ASN A C 1
ATOM 1193 O O . ASN A 1 143 ? 28.138 15.962 -31.834 1.00 47.00 143 ASN A O 1
ATOM 1197 N N . ASP A 1 144 ? 27.153 15.242 -33.711 1.00 46.06 144 ASP A N 1
ATOM 1198 C CA . ASP A 1 144 ? 28.385 15.021 -34.482 1.00 46.06 144 ASP A CA 1
ATOM 1199 C C . ASP A 1 144 ? 28.046 15.249 -35.964 1.00 46.06 144 ASP A C 1
ATOM 1201 O O . ASP A 1 144 ? 27.726 14.304 -36.677 1.00 46.06 144 ASP A O 1
ATOM 1205 N N . ASP A 1 145 ? 28.033 16.521 -36.374 1.00 40.94 145 ASP A N 1
ATOM 1206 C CA . ASP A 1 145 ? 28.207 16.999 -37.757 1.00 40.94 145 ASP A CA 1
ATOM 1207 C C . ASP A 1 145 ? 28.846 18.400 -37.721 1.00 40.94 145 ASP A C 1
ATOM 1209 O O . ASP A 1 145 ? 28.308 19.286 -37.011 1.00 40.94 145 ASP A O 1
#